Protein AF-A0A2T0B2E1-F1 (afdb_monomer)

Mean predicted aligned error: 15.68 Å

Secondary structure (DSSP, 8-state):
--HHHHHHHHHHHHHHHH-SEE-HHHHHHHHT--HHHHHHHHHHS--S-EEETTEEEEEHHHHHHHHHH--HHHHTTTT-TT---------HHHHHHHHHHHHHHHHHH-BGGGTSTT--S--BPPS--EEEEEEEEETTEEEEEEEEE-PPPGGGS---

Structure (mmCIF, N/CA/C/O backbone):
data_AF-A0A2T0B2E1-F1
#
_entry.id   AF-A0A2T0B2E1-F1
#
loop_
_atom_site.group_PDB
_atom_site.id
_atom_site.type_symbol
_atom_site.label_atom_id
_atom_site.label_alt_id
_atom_site.label_comp_id
_atom_site.label_asym_id
_atom_site.label_entity_id
_atom_site.label_seq_id
_atom_site.pdbx_PDB_ins_code
_atom_site.Cartn_x
_atom_site.Cartn_y
_atom_site.Cartn_z
_atom_site.occupancy
_atom_site.B_iso_or_equiv
_atom_site.auth_seq_id
_atom_site.auth_comp_id
_atom_site.auth_asym_id
_atom_site.auth_atom_id
_atom_site.pdbx_PDB_model_num
ATOM 1 N N . MET A 1 1 ? -3.147 -14.577 -54.159 1.00 57.78 1 MET A N 1
ATOM 2 C CA . MET A 1 1 ? -3.085 -13.340 -53.344 1.00 57.78 1 MET A CA 1
ATOM 3 C C . MET A 1 1 ? -3.391 -13.613 -51.856 1.00 57.78 1 MET A C 1
ATOM 5 O O . MET A 1 1 ? -4.124 -12.860 -51.242 1.00 57.78 1 MET A O 1
ATOM 9 N N . SER A 1 2 ? -2.855 -14.692 -51.257 1.00 68.00 2 SER A N 1
ATOM 10 C CA . SER A 1 2 ? -3.248 -15.125 -49.893 1.00 68.00 2 SER A CA 1
ATOM 11 C C . SER A 1 2 ? -2.071 -15.599 -49.020 1.00 68.00 2 SER A C 1
ATOM 13 O O . SER A 1 2 ? -2.085 -15.390 -47.814 1.00 68.00 2 SER A O 1
ATOM 15 N N . PHE A 1 3 ? -0.983 -16.106 -49.610 1.00 71.62 3 PHE A N 1
ATOM 16 C CA . PHE A 1 3 ? 0.171 -16.581 -48.835 1.00 71.62 3 PHE A CA 1
ATOM 17 C C . PHE A 1 3 ? 1.049 -15.449 -48.266 1.00 71.62 3 PHE A C 1
ATOM 19 O O . PHE A 1 3 ? 1.482 -15.526 -47.124 1.00 71.62 3 PHE A O 1
ATOM 26 N N . ILE A 1 4 ? 1.249 -14.354 -49.014 1.00 76.38 4 ILE A N 1
ATOM 27 C CA . ILE A 1 4 ? 2.098 -13.218 -48.589 1.00 76.38 4 ILE A CA 1
ATOM 28 C C . ILE A 1 4 ? 1.482 -12.454 -47.403 1.00 76.38 4 ILE A C 1
ATOM 30 O O . ILE A 1 4 ? 2.198 -12.072 -46.485 1.00 76.38 4 ILE A O 1
ATOM 34 N N . TYR A 1 5 ? 0.156 -12.272 -47.375 1.00 76.38 5 TYR A N 1
ATOM 35 C CA . TYR A 1 5 ? -0.530 -11.636 -46.241 1.00 76.38 5 TYR A CA 1
ATOM 36 C C . TYR A 1 5 ? -0.492 -12.504 -44.983 1.00 76.38 5 TYR A C 1
ATOM 38 O O . TYR A 1 5 ? -0.272 -11.984 -43.890 1.00 76.38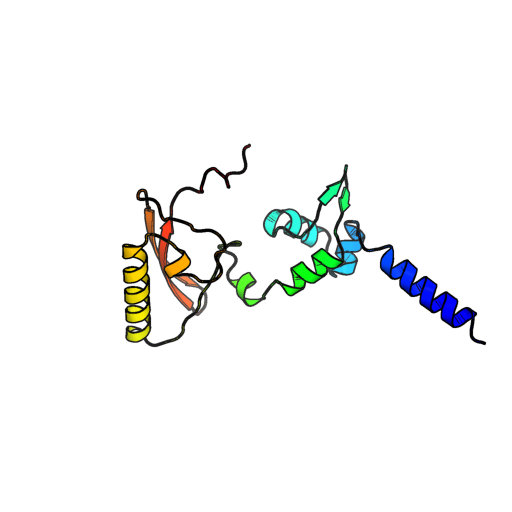 5 TYR A O 1
ATOM 46 N N . LEU A 1 6 ? -0.662 -13.821 -45.136 1.00 76.12 6 LEU A N 1
ATOM 47 C CA . LEU A 1 6 ? -0.570 -14.755 -44.020 1.00 76.12 6 LEU A CA 1
ATOM 48 C C . LEU A 1 6 ? 0.860 -14.803 -43.468 1.00 76.12 6 LEU A C 1
ATOM 50 O O . LEU A 1 6 ? 1.037 -14.745 -42.257 1.00 76.12 6 LEU A O 1
ATOM 54 N N . LEU A 1 7 ? 1.870 -14.815 -44.344 1.00 76.06 7 LEU A N 1
ATOM 55 C CA . LEU A 1 7 ? 3.280 -14.788 -43.961 1.00 76.06 7 LEU A CA 1
ATOM 56 C C . LEU A 1 7 ? 3.655 -13.469 -43.272 1.00 76.06 7 LEU A C 1
ATOM 58 O O . LEU A 1 7 ? 4.309 -13.505 -42.239 1.00 76.06 7 LEU A O 1
ATOM 62 N N . ASN A 1 8 ? 3.185 -12.320 -43.771 1.00 75.75 8 ASN A N 1
ATOM 63 C CA . ASN A 1 8 ? 3.397 -11.020 -43.124 1.00 75.75 8 ASN A CA 1
ATOM 64 C C . ASN A 1 8 ? 2.686 -10.923 -41.768 1.00 75.75 8 ASN A C 1
ATOM 66 O O . ASN A 1 8 ? 3.262 -10.406 -40.818 1.00 75.75 8 ASN A O 1
ATOM 70 N N . SER A 1 9 ? 1.464 -11.449 -41.645 1.00 73.56 9 SER A N 1
ATOM 71 C CA . SER A 1 9 ? 0.734 -11.503 -40.371 1.00 73.56 9 SER A CA 1
ATOM 72 C C . SER A 1 9 ? 1.408 -12.437 -39.361 1.00 73.56 9 SER A C 1
ATOM 74 O O . SER A 1 9 ? 1.497 -12.105 -38.178 1.00 73.56 9 SER A O 1
ATOM 76 N N . LEU A 1 10 ? 1.931 -13.578 -39.823 1.00 72.81 10 LEU A N 1
ATOM 77 C CA . LEU A 1 10 ? 2.676 -14.524 -38.997 1.00 72.81 10 LEU A CA 1
ATOM 78 C C . LEU A 1 10 ? 4.035 -13.946 -38.581 1.00 72.81 10 LEU A C 1
ATOM 80 O O . LEU A 1 10 ? 4.387 -14.045 -37.416 1.00 72.81 10 LEU A O 1
ATOM 84 N N . LEU A 1 11 ? 4.760 -13.280 -39.486 1.00 64.38 11 LEU A N 1
ATOM 85 C CA . LEU A 1 11 ? 6.018 -12.580 -39.196 1.00 64.38 11 LEU A CA 1
ATOM 86 C C . LEU A 1 11 ? 5.813 -11.415 -38.220 1.00 64.38 11 LEU A C 1
ATOM 88 O O . LEU A 1 11 ? 6.612 -11.253 -37.306 1.00 64.38 11 LEU A O 1
ATOM 92 N N . LEU A 1 12 ? 4.723 -10.649 -38.348 1.00 62.84 12 LEU A N 1
ATOM 93 C CA . LEU A 1 12 ? 4.332 -9.625 -37.371 1.00 62.84 12 LEU A CA 1
ATOM 94 C C . LEU A 1 12 ? 4.035 -10.236 -35.998 1.00 62.84 12 LEU A C 1
ATOM 96 O O . LEU A 1 12 ? 4.517 -9.719 -34.996 1.00 62.84 12 LEU A O 1
ATOM 100 N N . LYS A 1 13 ? 3.295 -11.352 -35.939 1.00 59.91 13 LYS A N 1
ATOM 101 C CA . LYS A 1 13 ? 3.032 -12.074 -34.682 1.00 59.91 13 LYS A CA 1
ATOM 102 C C . LYS A 1 13 ? 4.303 -12.662 -34.067 1.00 59.91 13 LYS A C 1
ATOM 104 O O . LYS A 1 13 ? 4.481 -12.548 -32.863 1.00 59.91 13 LYS A O 1
ATOM 109 N N . ILE A 1 14 ? 5.191 -13.243 -34.871 1.00 57.34 14 ILE A N 1
ATOM 110 C CA . ILE A 1 14 ? 6.470 -13.811 -34.419 1.00 57.34 14 ILE A CA 1
ATOM 111 C C . ILE A 1 14 ? 7.402 -12.703 -33.912 1.00 57.34 14 ILE A C 1
ATOM 113 O O . ILE A 1 14 ? 7.979 -12.846 -32.841 1.00 57.34 14 ILE A O 1
ATOM 117 N N . ASN A 1 15 ? 7.479 -11.562 -34.603 1.00 55.91 15 ASN A N 1
ATOM 118 C CA . ASN A 1 15 ? 8.236 -10.401 -34.125 1.00 55.91 15 ASN A CA 1
ATOM 119 C C . ASN A 1 15 ? 7.650 -9.825 -32.827 1.00 55.91 15 ASN A C 1
ATOM 121 O O . ASN A 1 15 ? 8.399 -9.380 -31.965 1.00 55.91 15 ASN A O 1
ATOM 125 N N . HIS A 1 16 ? 6.329 -9.886 -32.642 1.00 55.06 16 HIS A N 1
ATOM 126 C CA . HIS A 1 16 ? 5.677 -9.442 -31.408 1.00 55.06 16 HIS A CA 1
ATOM 127 C C . HIS A 1 16 ? 5.925 -10.378 -30.208 1.00 55.06 16 HIS A C 1
ATOM 129 O O . HIS A 1 16 ? 5.778 -9.938 -29.073 1.00 55.06 16 HIS A O 1
ATOM 135 N N . ILE A 1 17 ? 6.303 -11.639 -30.451 1.00 52.06 17 ILE A N 1
ATOM 136 C CA . ILE A 1 17 ? 6.673 -12.633 -29.424 1.00 52.06 17 ILE A CA 1
ATOM 137 C C . ILE A 1 17 ? 8.157 -12.498 -29.021 1.00 52.06 17 ILE A C 1
ATOM 139 O O . ILE A 1 17 ? 8.568 -12.987 -27.975 1.00 52.06 17 ILE A O 1
ATOM 143 N N . MET A 1 18 ? 8.986 -11.827 -29.829 1.00 52.28 18 MET A N 1
ATOM 144 C CA . MET A 1 18 ? 10.446 -11.831 -29.656 1.00 52.28 18 MET A CA 1
ATOM 145 C C . MET A 1 18 ? 11.004 -10.634 -28.859 1.00 52.28 18 MET A C 1
ATOM 147 O O . MET A 1 18 ? 12.169 -10.666 -28.476 1.00 52.28 18 MET A O 1
ATOM 151 N N . ASP A 1 19 ? 10.170 -9.638 -28.528 1.00 60.94 19 ASP A N 1
ATOM 152 C CA . ASP A 1 19 ? 10.525 -8.448 -27.725 1.00 60.94 19 ASP A CA 1
ATOM 153 C C . ASP A 1 19 ? 9.848 -8.441 -26.335 1.00 60.94 19 ASP A C 1
ATOM 155 O O . ASP A 1 19 ? 9.465 -7.399 -25.794 1.00 60.94 19 ASP A O 1
ATOM 159 N N . ASP A 1 20 ? 9.690 -9.616 -25.722 1.00 81.75 20 ASP A N 1
ATOM 160 C CA . A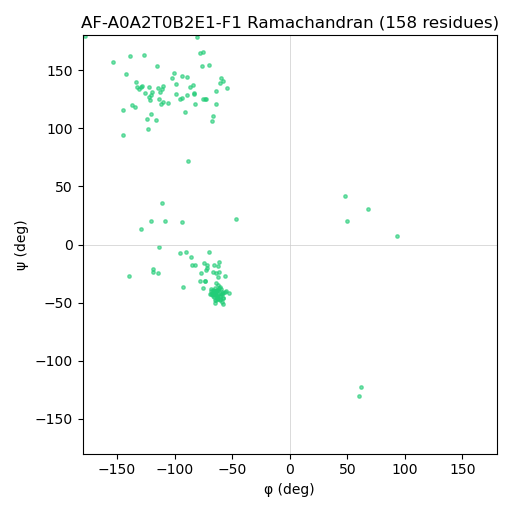SP A 1 20 ? 9.140 -9.730 -24.363 1.00 81.75 20 ASP A CA 1
ATOM 161 C C . ASP A 1 20 ? 10.111 -9.234 -23.285 1.00 81.75 20 ASP A C 1
ATOM 163 O O . ASP A 1 20 ? 9.692 -8.944 -22.162 1.00 81.75 20 ASP A O 1
ATOM 167 N N . ILE A 1 21 ? 11.399 -9.109 -23.621 1.00 92.94 21 ILE A N 1
ATOM 168 C CA . ILE A 1 21 ? 12.443 -8.616 -22.728 1.00 92.94 21 ILE A CA 1
ATOM 169 C C . ILE A 1 21 ? 13.094 -7.364 -23.326 1.00 92.94 21 ILE A C 1
ATOM 171 O O . ILE A 1 21 ? 13.828 -7.432 -24.306 1.00 92.94 21 ILE A O 1
ATOM 175 N N . LEU A 1 22 ? 12.879 -6.224 -22.678 1.00 95.00 22 LEU A N 1
ATOM 176 C CA . LEU A 1 22 ? 13.391 -4.919 -23.079 1.00 95.00 22 LEU A CA 1
ATOM 177 C C . LEU A 1 22 ? 14.722 -4.616 -22.383 1.00 95.00 22 LEU A C 1
ATOM 179 O O . LEU A 1 22 ? 14.915 -4.948 -21.211 1.00 95.00 22 LEU A O 1
ATOM 183 N N . ASN A 1 23 ? 15.631 -3.934 -23.072 1.00 95.31 23 ASN A N 1
ATOM 184 C CA . ASN A 1 23 ? 16.743 -3.221 -22.442 1.00 95.31 23 ASN A CA 1
ATOM 185 C C . ASN A 1 23 ? 16.285 -1.852 -21.889 1.00 95.31 23 ASN A C 1
ATOM 187 O O . ASN A 1 23 ? 15.126 -1.469 -22.029 1.00 95.31 23 ASN A O 1
ATOM 191 N N . LEU A 1 24 ? 17.190 -1.098 -21.254 1.00 95.75 24 LEU A N 1
ATOM 192 C CA . LEU A 1 24 ? 16.857 0.195 -20.638 1.00 95.75 24 LEU A CA 1
ATOM 193 C C . LEU A 1 24 ? 16.268 1.208 -21.630 1.00 95.75 24 LEU A C 1
ATOM 195 O O . LEU A 1 24 ? 15.249 1.822 -21.329 1.00 95.75 24 LEU A O 1
ATOM 199 N N . GLN A 1 25 ? 16.868 1.362 -22.811 1.00 95.94 25 GLN A N 1
ATOM 200 C CA . GLN A 1 25 ? 16.386 2.301 -23.828 1.00 95.94 25 GLN A CA 1
ATOM 201 C C . GLN A 1 25 ? 15.034 1.869 -24.393 1.00 95.94 25 GLN A C 1
ATOM 203 O O . GLN A 1 25 ? 14.131 2.692 -24.508 1.00 95.94 25 GLN A O 1
ATOM 208 N N . GLN A 1 26 ? 14.857 0.576 -24.661 1.00 95.94 26 GLN A N 1
ATOM 209 C CA . GLN A 1 26 ? 13.577 0.026 -25.101 1.00 95.94 26 GLN A CA 1
ATOM 210 C C . GLN A 1 26 ? 12.486 0.209 -24.039 1.00 95.94 26 GLN A C 1
ATOM 212 O O . GLN A 1 26 ? 11.371 0.573 -24.391 1.00 95.94 26 GLN A O 1
ATOM 217 N N . ALA A 1 27 ? 12.794 0.032 -22.751 1.00 96.12 27 ALA A N 1
ATOM 218 C CA . ALA A 1 27 ? 11.853 0.296 -21.663 1.00 96.12 27 ALA A CA 1
ATOM 219 C C . ALA A 1 27 ? 11.496 1.789 -21.561 1.00 96.12 27 ALA A C 1
ATOM 221 O O . ALA A 1 27 ? 10.327 2.121 -21.383 1.00 96.12 27 ALA A O 1
ATOM 222 N N . CYS A 1 28 ? 12.469 2.693 -21.741 1.00 97.00 28 CYS A N 1
ATOM 223 C CA . CYS A 1 28 ? 12.213 4.137 -21.812 1.00 97.00 28 CYS A CA 1
ATOM 224 C C . CYS A 1 28 ? 11.247 4.474 -22.952 1.00 97.00 28 CYS A C 1
ATOM 226 O O . CYS A 1 28 ? 10.250 5.159 -22.734 1.00 97.00 28 CYS A O 1
ATOM 228 N N . SER A 1 29 ? 11.518 3.961 -24.156 1.00 96.06 29 SER A N 1
ATOM 229 C CA . SER A 1 29 ? 10.656 4.160 -25.324 1.00 96.06 29 SER A CA 1
ATOM 230 C C . SER A 1 29 ? 9.278 3.533 -25.140 1.00 96.06 29 SER A C 1
ATOM 232 O O . SER A 1 29 ? 8.284 4.144 -25.513 1.00 96.06 29 SER A O 1
ATOM 234 N N . PHE A 1 30 ? 9.207 2.342 -24.543 1.00 95.00 30 PHE A N 1
ATOM 235 C CA . PHE A 1 30 ? 7.956 1.629 -24.307 1.00 95.00 30 PHE A CA 1
ATOM 236 C C . PHE A 1 30 ? 7.050 2.363 -23.313 1.00 95.00 30 PHE A C 1
ATOM 238 O O . PHE A 1 30 ? 5.853 2.480 -23.546 1.00 95.00 30 PHE A O 1
ATOM 245 N N . LEU A 1 31 ? 7.627 2.890 -22.232 1.00 94.00 31 LEU A N 1
ATOM 246 C CA . LEU A 1 31 ? 6.899 3.615 -21.188 1.00 94.00 31 LEU A CA 1
ATOM 247 C C . LEU A 1 31 ? 6.720 5.109 -21.507 1.00 94.00 31 LEU A C 1
ATOM 249 O O . LEU A 1 31 ? 5.985 5.798 -20.806 1.00 94.00 31 LEU A O 1
ATOM 253 N N . GLY A 1 32 ? 7.400 5.626 -22.534 1.00 95.88 32 GLY A N 1
ATOM 254 C CA . GLY A 1 32 ? 7.345 7.037 -22.916 1.00 95.88 32 GLY A CA 1
ATOM 255 C C . GLY A 1 32 ? 7.990 7.986 -21.898 1.00 95.88 32 GLY A C 1
ATOM 256 O O . GLY A 1 32 ? 7.558 9.129 -21.768 1.00 95.88 32 GLY A O 1
ATOM 257 N N . VAL A 1 33 ? 9.011 7.536 -21.158 1.00 96.12 33 VAL A N 1
ATOM 258 C CA . VAL A 1 33 ? 9.676 8.326 -20.103 1.00 96.12 33 VAL A CA 1
ATOM 259 C C . VAL A 1 33 ? 11.190 8.406 -20.299 1.00 96.12 33 VAL A C 1
ATOM 261 O O . VAL A 1 33 ? 11.791 7.619 -21.027 1.00 96.12 33 VAL A O 1
ATOM 264 N N . SER A 1 34 ? 11.830 9.368 -19.628 1.00 97.12 34 SER A N 1
ATOM 265 C CA . SER A 1 34 ? 13.286 9.539 -19.697 1.00 97.12 34 SER A CA 1
ATOM 266 C C . SER A 1 34 ? 14.047 8.415 -18.983 1.00 97.12 34 SER A C 1
ATOM 268 O O . SER A 1 34 ? 13.569 7.857 -17.993 1.00 97.12 34 SER A O 1
ATOM 270 N N . GLU A 1 35 ? 15.291 8.169 -19.400 1.00 95.25 35 GLU A N 1
ATOM 271 C CA . GLU A 1 35 ? 16.193 7.239 -18.707 1.00 95.25 35 GLU A CA 1
ATOM 272 C C . GLU A 1 35 ? 16.383 7.616 -17.234 1.00 95.25 35 GLU A C 1
ATOM 274 O O . GLU A 1 35 ? 16.314 6.758 -16.358 1.00 95.25 35 GLU A O 1
ATOM 279 N N . ARG A 1 36 ? 16.511 8.917 -16.932 1.00 94.94 36 ARG A N 1
ATOM 280 C CA . ARG A 1 36 ? 16.574 9.419 -15.551 1.00 94.94 36 ARG A CA 1
ATOM 281 C C . ARG A 1 36 ? 15.360 8.975 -14.732 1.00 94.94 36 ARG A C 1
ATOM 283 O O . ARG A 1 36 ? 15.519 8.619 -13.566 1.00 94.94 36 ARG A O 1
ATOM 290 N N . THR A 1 37 ? 14.171 8.994 -15.331 1.00 92.81 37 THR A N 1
ATOM 291 C CA . THR A 1 37 ? 12.936 8.536 -14.689 1.00 92.81 37 THR A CA 1
ATOM 292 C C . THR A 1 37 ? 13.004 7.040 -14.406 1.00 92.81 37 THR A C 1
ATOM 294 O O . THR A 1 37 ? 12.809 6.654 -13.260 1.00 92.81 37 THR A O 1
ATOM 297 N N . ILE A 1 38 ? 13.365 6.204 -15.385 1.00 94.12 38 ILE A N 1
ATOM 298 C CA . ILE A 1 38 ? 13.497 4.752 -15.167 1.00 94.12 38 ILE A CA 1
ATOM 299 C C . ILE A 1 38 ? 14.538 4.436 -14.087 1.00 94.12 38 ILE A C 1
ATOM 301 O O . ILE A 1 38 ? 14.284 3.616 -13.211 1.00 94.12 38 ILE A O 1
ATOM 305 N N . ILE A 1 39 ? 15.689 5.116 -14.088 1.00 91.81 39 ILE A N 1
ATOM 306 C CA . ILE A 1 39 ? 16.715 4.944 -13.050 1.00 91.81 39 ILE A CA 1
ATOM 307 C C . ILE A 1 39 ? 16.183 5.321 -11.663 1.00 91.81 39 ILE A C 1
ATOM 309 O O . ILE A 1 39 ? 16.528 4.662 -10.683 1.00 91.81 39 ILE A O 1
ATOM 313 N N . LYS A 1 40 ? 15.343 6.357 -11.564 1.00 85.19 40 LYS A N 1
ATOM 314 C CA . LYS A 1 40 ? 14.665 6.714 -10.314 1.00 85.19 40 LYS A CA 1
ATOM 315 C C . LYS A 1 40 ? 13.691 5.612 -9.883 1.00 85.19 40 LYS A C 1
ATOM 317 O O . LYS A 1 40 ? 13.766 5.168 -8.744 1.00 85.19 40 LYS A O 1
ATOM 322 N N . LEU A 1 41 ? 12.855 5.116 -10.796 1.00 86.50 41 LEU A N 1
ATOM 323 C CA . LEU A 1 41 ? 11.896 4.035 -10.529 1.00 86.50 41 LEU A CA 1
ATOM 324 C C . LEU A 1 41 ? 12.583 2.738 -10.074 1.00 86.50 41 LEU A C 1
ATOM 326 O O . LEU A 1 41 ? 12.111 2.081 -9.152 1.00 86.50 41 LEU A O 1
ATOM 330 N N . LEU A 1 42 ? 13.739 2.405 -10.656 1.00 86.44 42 LEU A N 1
ATOM 331 C CA . LEU A 1 42 ? 14.571 1.269 -10.240 1.00 86.44 42 LEU A CA 1
ATOM 332 C C . LEU A 1 42 ? 15.104 1.396 -8.807 1.00 86.44 42 LEU A C 1
ATOM 334 O O . LEU A 1 42 ? 15.381 0.380 -8.176 1.00 86.44 42 LEU A O 1
ATOM 338 N N . LYS A 1 43 ? 15.291 2.623 -8.309 1.00 79.81 43 LYS A N 1
ATOM 339 C CA . LYS A 1 43 ? 15.807 2.887 -6.958 1.00 79.81 43 LYS A CA 1
ATOM 340 C C . LYS A 1 43 ? 14.704 3.056 -5.920 1.00 79.81 43 LYS A C 1
ATOM 342 O O . LYS A 1 43 ? 14.910 2.680 -4.775 1.00 79.81 43 LYS A O 1
ATOM 347 N N . GLU A 1 44 ? 13.591 3.672 -6.308 1.00 76.44 44 GLU A N 1
ATOM 348 C CA . GLU A 1 44 ? 12.595 4.198 -5.370 1.00 76.44 44 GLU A CA 1
ATOM 349 C C . GLU A 1 44 ? 11.237 3.490 -5.450 1.00 76.44 44 GLU A C 1
ATOM 351 O O . GLU A 1 44 ? 10.504 3.504 -4.469 1.00 76.44 44 GLU A O 1
ATOM 356 N N . GLU A 1 45 ? 10.882 2.878 -6.585 1.00 66.62 45 GLU A N 1
ATOM 357 C CA . GLU A 1 45 ? 9.506 2.414 -6.849 1.00 66.62 45 GLU A CA 1
ATOM 358 C C . GLU A 1 45 ? 9.407 0.956 -7.310 1.00 66.62 45 GLU A C 1
ATOM 360 O O . GLU A 1 45 ? 8.365 0.531 -7.801 1.00 66.62 45 GLU A O 1
ATOM 365 N N . HIS A 1 46 ? 10.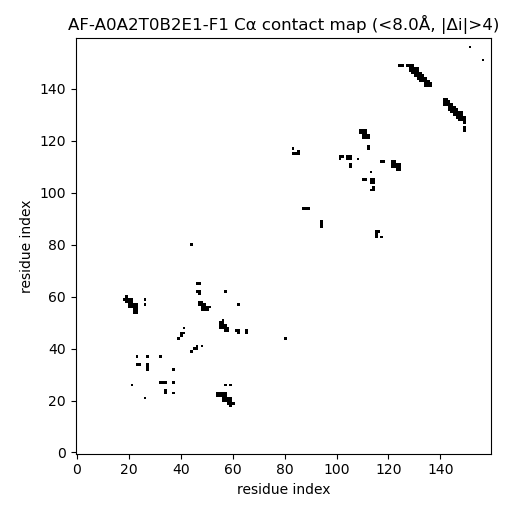489 0.186 -7.167 1.00 76.06 46 HIS A N 1
ATOM 366 C CA . HIS A 1 46 ? 10.523 -1.253 -7.453 1.00 76.06 46 HIS A CA 1
ATOM 367 C C . HIS A 1 46 ? 9.911 -1.653 -8.811 1.00 76.06 46 HIS A C 1
ATOM 369 O O . HIS A 1 46 ? 9.222 -2.666 -8.921 1.00 76.06 46 HIS A O 1
ATOM 375 N N . ILE A 1 47 ? 10.188 -0.883 -9.868 1.00 91.00 47 ILE A N 1
ATOM 376 C CA . ILE A 1 47 ? 9.780 -1.251 -11.234 1.00 91.00 47 ILE A CA 1
ATOM 377 C C . ILE A 1 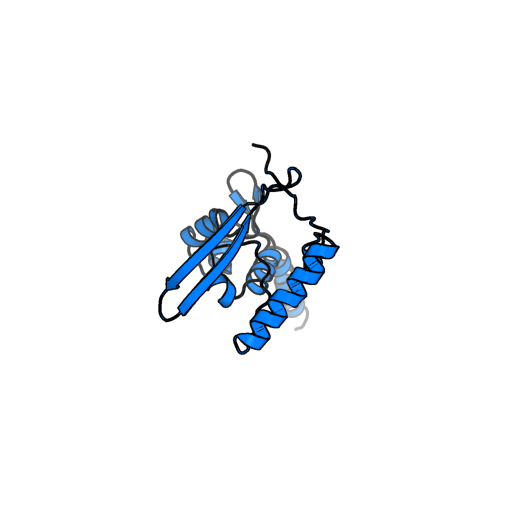47 ? 10.295 -2.666 -11.587 1.00 91.00 47 ILE A C 1
ATOM 379 O O . ILE A 1 47 ? 11.467 -2.965 -11.319 1.00 91.00 47 ILE A O 1
ATOM 383 N N . PRO A 1 48 ? 9.469 -3.550 -12.186 1.00 90.81 48 PRO A N 1
ATOM 384 C CA . PRO A 1 48 ? 9.855 -4.935 -12.434 1.00 90.81 48 PRO A CA 1
ATOM 385 C C . PRO A 1 48 ? 10.975 -5.013 -13.471 1.00 90.81 48 PRO A C 1
ATOM 387 O O . PRO A 1 48 ? 10.786 -4.823 -14.675 1.00 90.81 48 PRO A O 1
ATOM 390 N N . ALA A 1 49 ? 12.173 -5.308 -12.980 1.00 95.06 49 ALA A N 1
ATOM 391 C CA . ALA A 1 49 ? 13.386 -5.384 -13.771 1.00 95.06 49 ALA A CA 1
ATOM 392 C C . ALA A 1 49 ? 14.394 -6.330 -13.121 1.00 95.06 49 ALA A C 1
ATOM 394 O O . ALA A 1 49 ? 14.401 -6.534 -11.906 1.00 95.06 49 ALA A O 1
ATOM 395 N N . ARG A 1 50 ? 15.312 -6.863 -13.925 1.00 94.38 50 ARG A N 1
ATOM 396 C CA . ARG A 1 50 ? 16.447 -7.650 -13.443 1.00 94.38 50 ARG A CA 1
ATOM 397 C C . ARG A 1 50 ? 17.746 -7.114 -14.017 1.00 94.38 50 ARG A C 1
ATOM 399 O O . ARG A 1 50 ? 17.836 -6.830 -15.211 1.00 94.38 50 ARG A O 1
ATOM 406 N N . LYS A 1 51 ? 18.771 -7.001 -13.174 1.00 93.44 51 LYS A N 1
ATOM 407 C CA . LYS A 1 51 ? 20.129 -6.699 -13.628 1.00 93.44 51 LYS A CA 1
ATOM 408 C C . LYS A 1 51 ? 20.789 -7.994 -14.093 1.00 93.44 51 LYS A C 1
ATOM 410 O O . LYS A 1 51 ? 20.897 -8.940 -13.317 1.00 93.44 51 LYS A O 1
ATOM 415 N N . ILE A 1 52 ? 21.214 -8.039 -15.351 1.00 91.38 52 ILE A N 1
ATOM 416 C CA . ILE A 1 52 ? 21.910 -9.181 -15.948 1.00 91.38 52 ILE 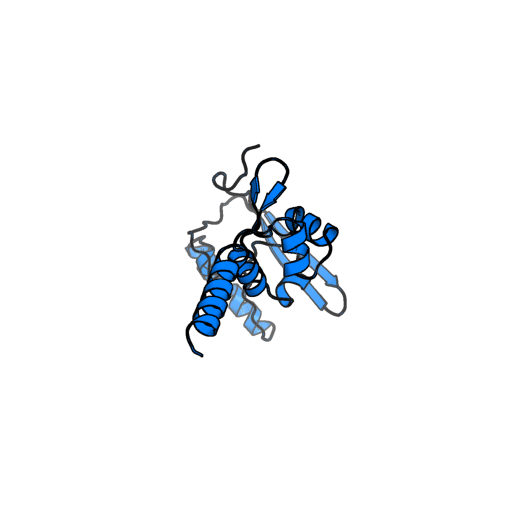A CA 1
ATOM 417 C C . ILE A 1 52 ? 23.239 -8.661 -16.496 1.00 91.38 52 ILE A C 1
ATOM 419 O O . ILE A 1 52 ? 23.287 -7.895 -17.460 1.00 91.38 52 ILE A O 1
ATOM 423 N N . GLY A 1 53 ? 24.332 -9.018 -15.820 1.00 95.00 53 GLY A N 1
ATOM 424 C CA . GLY A 1 53 ? 25.643 -8.427 -16.075 1.00 95.00 53 GLY A CA 1
ATOM 425 C C . GLY A 1 53 ? 25.645 -6.919 -15.804 1.00 95.00 53 GLY A C 1
ATOM 426 O O . GLY A 1 53 ? 25.339 -6.466 -14.699 1.00 95.00 53 GLY A O 1
ATOM 427 N N . ARG A 1 54 ? 26.004 -6.125 -16.818 1.00 93.38 54 ARG A N 1
ATOM 428 C CA . ARG A 1 54 ? 26.053 -4.655 -16.716 1.00 93.38 54 ARG A CA 1
ATOM 429 C C . ARG A 1 54 ? 24.744 -3.974 -17.101 1.00 93.38 54 ARG A C 1
ATOM 431 O O . ARG A 1 54 ? 24.616 -2.770 -16.895 1.00 93.38 54 ARG A O 1
ATOM 438 N N . GLU A 1 55 ? 23.769 -4.726 -17.595 1.00 94.12 55 GLU A N 1
ATOM 439 C CA . GLU A 1 55 ? 22.571 -4.166 -18.208 1.00 94.12 55 GLU A CA 1
ATOM 440 C C . GLU A 1 55 ? 21.309 -4.503 -17.416 1.00 94.12 55 GLU A C 1
ATOM 442 O O . GLU A 1 55 ? 21.234 -5.509 -16.707 1.00 94.12 55 GLU A O 1
ATOM 447 N N . TRP A 1 56 ? 20.304 -3.640 -17.540 1.00 96.94 56 TRP A N 1
ATOM 448 C CA . TRP A 1 56 ? 18.959 -3.910 -17.048 1.00 96.94 56 TRP A CA 1
ATOM 449 C C . TRP A 1 56 ? 18.128 -4.603 -18.126 1.00 96.94 56 TRP A C 1
ATOM 451 O O . TRP A 1 56 ? 18.276 -4.324 -19.323 1.00 96.94 56 TRP A O 1
ATOM 461 N N . ARG A 1 57 ? 17.266 -5.517 -17.684 1.00 96.69 57 ARG A N 1
ATOM 462 C CA . ARG A 1 57 ? 16.295 -6.235 -18.503 1.00 96.69 57 ARG A CA 1
ATOM 463 C C . ARG A 1 57 ? 14.917 -6.141 -17.869 1.00 96.69 57 ARG A C 1
ATOM 465 O O . ARG A 1 57 ? 14.789 -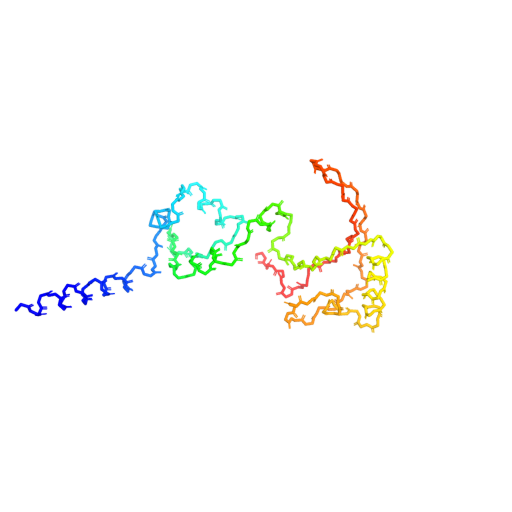6.330 -16.661 1.00 96.69 57 ARG A O 1
ATOM 472 N N . PHE A 1 58 ? 13.909 -5.863 -18.683 1.00 96.19 58 PHE A N 1
ATOM 473 C CA . PHE A 1 58 ? 12.537 -5.629 -18.243 1.00 96.19 58 PHE A CA 1
ATOM 474 C C . PHE A 1 58 ? 11.606 -6.561 -19.000 1.00 96.19 58 PHE A C 1
ATOM 476 O O . PHE A 1 58 ? 11.675 -6.612 -20.223 1.00 96.19 58 PHE A O 1
ATOM 483 N N . SER A 1 59 ? 10.727 -7.276 -18.303 1.00 94.06 59 SER A N 1
ATOM 484 C CA . SER A 1 59 ? 9.655 -7.986 -18.996 1.00 94.06 59 SER A CA 1
ATOM 485 C C . SER A 1 59 ? 8.595 -6.980 -19.424 1.00 94.06 59 SER A C 1
ATOM 487 O O . SER A 1 59 ? 8.065 -6.245 -18.593 1.00 94.06 59 SER A O 1
ATOM 489 N N . LYS A 1 60 ? 8.273 -6.954 -20.715 1.00 92.88 60 LYS A N 1
ATOM 490 C CA . LYS A 1 60 ? 7.242 -6.073 -21.267 1.00 92.88 60 LYS A CA 1
ATOM 491 C C . LYS A 1 60 ? 5.877 -6.333 -20.620 1.00 92.88 60 LYS A C 1
ATOM 493 O O . LYS A 1 60 ? 5.204 -5.382 -20.237 1.00 92.88 60 LYS A O 1
ATOM 498 N N . ASN A 1 61 ? 5.511 -7.601 -20.426 1.00 90.44 61 ASN A N 1
ATOM 499 C CA . ASN A 1 61 ? 4.257 -7.980 -19.765 1.00 90.44 61 ASN A CA 1
ATOM 500 C C . ASN A 1 61 ? 4.242 -7.559 -18.293 1.00 90.44 61 ASN A C 1
ATOM 502 O O . ASN A 1 61 ? 3.284 -6.928 -17.860 1.00 90.44 61 ASN A O 1
ATOM 506 N N . ALA A 1 62 ? 5.334 -7.791 -17.557 1.00 90.38 62 ALA A N 1
ATOM 507 C CA . ALA A 1 62 ? 5.423 -7.348 -16.165 1.00 90.38 62 ALA A CA 1
ATOM 508 C C . ALA A 1 62 ? 5.337 -5.817 -16.036 1.00 90.38 62 ALA A C 1
ATOM 510 O O . ALA A 1 62 ? 4.751 -5.315 -15.085 1.00 90.38 62 ALA A O 1
ATOM 511 N N . LEU A 1 63 ? 5.885 -5.059 -16.996 1.00 93.56 63 LEU A N 1
ATOM 512 C CA . LEU A 1 63 ? 5.734 -3.601 -17.032 1.00 93.56 63 LEU A CA 1
ATOM 513 C C . LEU A 1 63 ? 4.279 -3.165 -17.269 1.00 93.56 63 LEU A C 1
ATOM 515 O O . LEU A 1 63 ? 3.836 -2.200 -16.649 1.00 93.56 63 LEU A O 1
ATOM 519 N N . ILE A 1 64 ? 3.541 -3.860 -18.142 1.00 91.81 64 ILE A N 1
ATOM 520 C CA . ILE A 1 64 ? 2.112 -3.593 -18.381 1.00 91.81 64 ILE A CA 1
ATOM 521 C C . ILE A 1 64 ? 1.300 -3.881 -17.117 1.00 91.81 64 ILE A C 1
ATOM 523 O O . ILE A 1 64 ? 0.491 -3.049 -16.707 1.00 91.81 64 ILE A O 1
ATOM 527 N N . GLU A 1 65 ? 1.526 -5.033 -16.487 1.00 85.88 65 GLU A N 1
ATOM 528 C CA . GLU A 1 65 ? 0.869 -5.411 -15.233 1.00 85.88 65 GLU A CA 1
ATOM 529 C C . GLU A 1 65 ? 1.185 -4.410 -14.119 1.00 85.88 65 GLU A C 1
ATOM 531 O O . GLU A 1 65 ? 0.278 -3.940 -13.437 1.00 85.88 65 GLU A O 1
ATOM 536 N N . TRP A 1 66 ? 2.451 -4.006 -13.993 1.00 89.25 66 TRP A N 1
ATOM 537 C CA . TRP A 1 66 ? 2.887 -3.020 -13.008 1.00 89.25 66 TRP A CA 1
ATOM 538 C C . TRP A 1 66 ? 2.199 -1.667 -13.199 1.00 89.25 66 TRP A C 1
ATOM 540 O O . TRP A 1 66 ? 1.640 -1.143 -12.238 1.00 89.25 66 TRP A O 1
ATOM 550 N N . ILE A 1 67 ? 2.141 -1.139 -14.430 1.00 88.50 67 ILE A N 1
ATOM 551 C CA . ILE A 1 67 ? 1.369 0.084 -14.714 1.00 88.50 67 ILE A CA 1
ATOM 552 C C . ILE A 1 67 ? -0.100 -0.105 -14.335 1.00 88.50 67 ILE A C 1
ATOM 554 O O . ILE A 1 67 ? -0.682 0.768 -13.700 1.00 88.50 67 ILE A O 1
ATOM 558 N N . SER A 1 68 ? -0.692 -1.235 -14.720 1.00 82.88 68 SER A N 1
ATOM 559 C CA . SER A 1 68 ? -2.119 -1.504 -14.507 1.00 82.88 68 SER A CA 1
ATOM 560 C C . SER A 1 68 ? -2.478 -1.650 -13.025 1.00 82.88 68 SER A C 1
ATOM 562 O O . SER A 1 68 ? -3.626 -1.437 -12.652 1.00 82.88 68 SER A O 1
ATOM 564 N N . SER A 1 69 ? -1.502 -2.009 -12.186 1.00 77.62 69 SER A N 1
ATOM 565 C CA . SER A 1 69 ? -1.658 -2.123 -10.733 1.00 77.62 69 SER A CA 1
ATOM 566 C C . SER A 1 69 ? -1.530 -0.793 -9.979 1.00 77.62 69 SER A C 1
ATOM 568 O O . SER A 1 69 ? -1.933 -0.708 -8.821 1.00 77.62 69 SER A O 1
ATOM 570 N N . GLY A 1 70 ? -0.958 0.242 -10.604 1.00 67.50 70 GLY A N 1
ATOM 571 C CA . GLY A 1 70 ? -0.754 1.545 -9.977 1.00 67.50 70 GLY A CA 1
ATOM 572 C C . GLY A 1 70 ? -1.990 2.441 -10.067 1.00 67.50 70 GLY A C 1
ATOM 573 O O . GLY A 1 70 ? -2.596 2.562 -11.128 1.00 67.50 70 GLY A O 1
ATOM 574 N N . ASP A 1 71 ? -2.318 3.136 -8.974 1.00 69.62 71 ASP A N 1
ATOM 575 C CA . ASP A 1 71 ? -3.362 4.166 -8.947 1.00 69.62 71 ASP A CA 1
ATOM 576 C C . ASP A 1 71 ? -2.742 5.549 -8.676 1.00 69.62 71 ASP A C 1
ATOM 578 O O . ASP A 1 71 ? -1.921 5.745 -7.779 1.00 69.62 71 ASP A O 1
ATOM 582 N N . SER A 1 72 ? -3.158 6.551 -9.446 1.00 66.44 72 SER A N 1
ATOM 583 C CA . SER A 1 72 ? -2.786 7.952 -9.225 1.00 66.44 72 SER A CA 1
ATOM 584 C C . SER A 1 72 ? -3.130 8.477 -7.817 1.00 66.44 72 SER A C 1
ATOM 586 O O . SER A 1 72 ? -2.442 9.365 -7.307 1.00 66.44 72 SER A O 1
ATOM 588 N N . TYR A 1 73 ? -4.148 7.913 -7.162 1.00 53.84 73 TYR A N 1
ATOM 589 C CA . TYR A 1 73 ? -4.541 8.231 -5.792 1.00 53.84 73 TYR A CA 1
ATOM 590 C C . TYR A 1 73 ? -3.475 7.795 -4.776 1.00 53.84 73 TYR A C 1
ATOM 592 O O . TYR A 1 73 ? -3.139 8.558 -3.867 1.00 53.84 73 TYR A O 1
ATOM 600 N N . THR A 1 74 ? -2.869 6.616 -4.962 1.00 56.78 74 THR A N 1
ATOM 601 C CA . THR A 1 74 ? -1.823 6.101 -4.063 1.00 56.78 74 THR A CA 1
ATOM 602 C C . THR A 1 74 ? -0.497 6.842 -4.254 1.00 56.78 74 THR A C 1
ATOM 604 O O . THR A 1 74 ? 0.204 7.097 -3.273 1.00 56.78 74 THR A O 1
ATOM 607 N N . TYR A 1 75 ? -0.193 7.312 -5.473 1.00 57.41 75 TYR A N 1
ATOM 608 C CA . TYR A 1 75 ? 0.991 8.138 -5.749 1.00 57.41 75 TYR A CA 1
ATOM 609 C C . TYR A 1 75 ? 1.018 9.435 -4.917 1.00 57.41 75 TYR A C 1
ATOM 611 O O . TYR A 1 75 ? 2.052 9.802 -4.347 1.00 57.41 75 TYR A O 1
ATOM 619 N N . ASN A 1 76 ? -0.125 10.108 -4.767 1.00 55.47 76 ASN A N 1
ATOM 620 C CA . ASN A 1 76 ? -0.222 11.323 -3.951 1.00 55.47 76 ASN A CA 1
ATOM 621 C C . ASN A 1 76 ? 0.012 11.068 -2.445 1.00 55.47 76 ASN A C 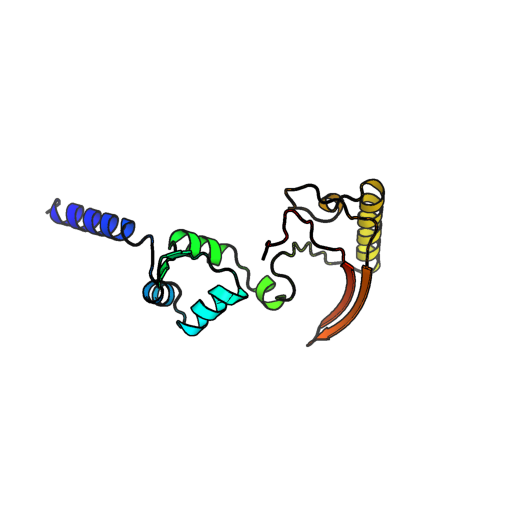1
ATOM 623 O O . ASN A 1 76 ? 0.328 12.005 -1.706 1.00 55.47 76 ASN A O 1
ATOM 627 N N . ASN A 1 77 ? -0.084 9.810 -2.001 1.00 52.69 77 ASN A N 1
ATOM 628 C CA . ASN A 1 77 ? 0.047 9.368 -0.612 1.00 52.69 77 ASN A CA 1
ATOM 629 C C . ASN A 1 77 ? 1.359 8.603 -0.317 1.00 52.69 77 ASN A C 1
ATOM 631 O O . ASN A 1 77 ? 1.424 7.922 0.700 1.00 52.69 77 ASN A O 1
ATOM 635 N N . ARG A 1 78 ? 2.401 8.766 -1.155 1.00 51.34 78 ARG A N 1
ATOM 636 C CA . ARG A 1 78 ? 3.761 8.152 -1.158 1.00 51.34 78 ARG A CA 1
ATOM 637 C C . ARG A 1 78 ? 4.587 8.083 0.160 1.00 51.34 78 ARG A C 1
ATOM 639 O O . ARG A 1 78 ? 5.809 7.988 0.090 1.00 51.34 78 ARG A O 1
ATOM 646 N N . GLU A 1 79 ? 4.002 8.143 1.356 1.00 55.56 79 GLU A N 1
ATOM 647 C CA . GLU A 1 79 ? 4.729 7.860 2.603 1.00 55.56 79 GLU A CA 1
ATOM 648 C C . GLU A 1 79 ? 4.939 6.340 2.832 1.00 55.56 79 GLU A C 1
ATOM 650 O O . GLU A 1 79 ? 5.939 6.005 3.455 1.00 55.56 79 GLU A O 1
ATOM 655 N N . ASP A 1 80 ? 4.122 5.420 2.279 1.00 55.88 80 ASP A N 1
ATOM 656 C CA . ASP A 1 80 ? 4.186 3.985 2.645 1.00 55.88 80 ASP A CA 1
ATOM 657 C C . ASP A 1 80 ? 3.907 2.998 1.462 1.00 55.88 80 ASP A C 1
ATOM 659 O O . ASP A 1 80 ? 2.754 2.656 1.202 1.00 55.88 80 ASP A O 1
ATOM 663 N N . PRO A 1 81 ? 4.928 2.479 0.737 1.00 50.38 81 PRO A N 1
ATOM 664 C CA . PRO A 1 81 ? 4.758 1.657 -0.482 1.00 50.38 81 PRO A CA 1
ATOM 665 C C . PRO A 1 81 ? 4.188 0.236 -0.279 1.00 50.38 81 PRO A C 1
ATOM 667 O O . PRO A 1 81 ? 3.896 -0.442 -1.259 1.00 50.38 81 PRO A O 1
ATOM 670 N N . TYR A 1 82 ? 4.009 -0.216 0.967 1.00 61.47 82 TYR A N 1
ATOM 671 C CA . TYR A 1 82 ? 3.404 -1.516 1.312 1.00 61.47 82 TYR A CA 1
ATOM 672 C C . TYR A 1 82 ? 2.150 -1.364 2.189 1.00 61.47 82 TYR A C 1
ATOM 674 O O . TYR A 1 82 ? 1.770 -2.292 2.904 1.00 61.47 82 TYR A O 1
ATOM 682 N N . ALA A 1 83 ? 1.531 -0.181 2.193 1.00 64.88 83 ALA A N 1
ATOM 683 C CA . ALA A 1 83 ? 0.340 0.075 2.987 1.00 64.88 83 ALA A CA 1
ATOM 684 C C . ALA A 1 83 ? -0.926 -0.405 2.269 1.00 64.88 83 ALA A C 1
ATOM 686 O O . ALA A 1 83 ? -1.174 -0.072 1.111 1.00 64.88 83 ALA A O 1
ATOM 687 N N . ILE A 1 84 ? -1.746 -1.160 2.996 1.00 68.81 84 ILE A N 1
ATOM 688 C CA . ILE A 1 84 ? -3.125 -1.447 2.614 1.00 68.81 84 ILE A CA 1
ATOM 689 C C . ILE A 1 84 ? -3.996 -0.400 3.301 1.00 68.81 84 ILE A C 1
ATOM 691 O O . ILE A 1 84 ? -3.908 -0.215 4.518 1.00 68.81 84 ILE A O 1
ATOM 695 N N . TYR A 1 85 ? -4.814 0.290 2.514 1.00 72.12 85 TYR A N 1
ATOM 696 C CA . TYR A 1 85 ? -5.742 1.297 3.007 1.00 72.12 85 TYR A CA 1
ATOM 697 C C . TYR A 1 85 ? -7.170 0.786 2.876 1.00 72.12 85 TYR A C 1
ATOM 699 O O . TYR A 1 85 ? -7.554 0.239 1.844 1.00 72.12 85 TYR A O 1
ATOM 707 N N . GLU A 1 86 ? -7.958 1.012 3.918 1.00 71.69 86 GLU A N 1
ATOM 708 C CA . GLU A 1 86 ? -9.402 0.828 3.894 1.00 71.69 86 GLU A CA 1
ATOM 709 C C . GLU A 1 86 ? -10.030 2.164 4.291 1.00 71.69 86 GLU A C 1
ATOM 711 O O . GLU A 1 86 ? -10.055 2.536 5.468 1.00 71.69 86 GLU A O 1
ATOM 716 N N . ASP A 1 87 ? -10.474 2.917 3.288 1.00 77.38 87 ASP A N 1
ATOM 717 C CA . ASP A 1 87 ? -11.050 4.242 3.489 1.00 77.38 87 ASP A CA 1
ATOM 718 C C . ASP A 1 87 ? -12.551 4.125 3.786 1.00 77.38 87 ASP A C 1
ATOM 720 O O . ASP A 1 87 ? -13.296 3.389 3.140 1.00 77.38 87 ASP A O 1
ATOM 724 N N . SER A 1 88 ? -13.016 4.877 4.779 1.00 78.12 88 SER A N 1
ATOM 725 C CA . SER A 1 88 ? -14.432 4.997 5.131 1.00 78.12 88 SER A CA 1
ATOM 726 C C . SER A 1 88 ? -14.776 6.470 5.306 1.00 78.12 88 SER A C 1
ATOM 728 O O . SER A 1 88 ? -14.034 7.213 5.945 1.00 78.12 88 SER A O 1
ATOM 730 N N . THR A 1 89 ? -15.907 6.902 4.751 1.00 83.00 89 THR A N 1
ATOM 731 C CA . THR A 1 89 ? -16.407 8.277 4.895 1.00 83.00 89 THR A CA 1
ATOM 732 C C . THR A 1 89 ? -17.669 8.264 5.745 1.00 83.00 89 THR A C 1
ATOM 734 O O . THR A 1 89 ? -18.554 7.443 5.526 1.00 83.00 89 THR A O 1
ATOM 737 N N . GLY A 1 90 ? -17.761 9.173 6.710 1.00 88.06 90 GLY A N 1
ATOM 738 C CA . GLY A 1 90 ? -18.903 9.275 7.612 1.00 88.06 90 GLY A CA 1
ATOM 739 C C . GLY A 1 90 ? -18.739 10.442 8.574 1.00 88.06 90 GLY A C 1
ATOM 740 O O . GLY A 1 90 ? -17.736 11.158 8.540 1.00 88.06 90 GLY A O 1
ATOM 741 N N . ASN A 1 91 ? -19.723 10.647 9.446 1.00 92.62 91 ASN A N 1
ATOM 742 C CA . ASN A 1 91 ? -19.572 11.637 10.512 1.00 92.62 91 ASN A CA 1
ATOM 743 C C . ASN A 1 91 ? -18.657 11.114 11.635 1.00 92.62 91 ASN A C 1
ATOM 745 O O . ASN A 1 91 ? -18.398 9.916 11.750 1.00 92.62 91 ASN A O 1
ATOM 749 N N . LEU A 1 92 ? -18.199 12.019 12.509 1.00 86.88 92 LEU A N 1
ATOM 750 C CA . LEU A 1 92 ? -17.275 11.676 13.594 1.00 86.88 92 LEU A CA 1
ATOM 751 C C . LEU A 1 92 ? -17.780 10.508 14.455 1.00 86.88 92 LEU A C 1
ATOM 753 O O . LEU A 1 92 ? -17.004 9.627 14.802 1.00 86.88 92 LEU A O 1
ATOM 757 N N . LYS A 1 93 ? -19.071 10.471 14.793 1.00 92.94 93 LYS A N 1
ATOM 758 C CA . LYS A 1 93 ? -19.622 9.443 15.685 1.00 92.94 93 LYS A CA 1
ATOM 759 C C . LYS A 1 93 ? -19.605 8.058 15.035 1.00 92.94 93 LYS A C 1
ATOM 761 O O . LYS A 1 93 ? -19.238 7.083 15.686 1.00 92.94 93 LYS A O 1
ATOM 766 N N . GLU A 1 94 ? -19.974 7.975 13.761 1.00 91.25 94 GLU A N 1
ATOM 767 C CA . GLU A 1 94 ? -19.936 6.734 12.978 1.00 91.25 94 GLU A CA 1
ATOM 768 C C . GLU A 1 94 ? -18.508 6.209 12.821 1.00 91.25 94 GLU A C 1
ATOM 770 O O . GLU A 1 94 ? -18.248 5.028 13.066 1.00 91.25 94 GLU A O 1
ATOM 775 N N . LEU A 1 95 ? -17.567 7.094 12.483 1.00 91.75 95 LEU A N 1
ATOM 776 C CA . LEU A 1 95 ? -16.160 6.729 12.331 1.00 91.75 95 LEU A CA 1
ATOM 777 C C . LEU A 1 95 ? -15.549 6.287 13.667 1.00 91.75 95 LEU A C 1
ATOM 779 O O . LEU A 1 95 ? -14.873 5.262 13.717 1.00 91.75 95 LEU A O 1
ATOM 783 N N . MET A 1 96 ? -15.849 6.982 14.768 1.00 91.44 96 MET A N 1
ATOM 784 C CA . MET A 1 96 ? -15.387 6.587 16.104 1.00 91.44 96 MET A CA 1
ATOM 785 C C . MET A 1 96 ? -15.939 5.221 16.526 1.00 91.44 96 MET A C 1
ATOM 787 O O . MET A 1 96 ? -15.181 4.391 17.021 1.00 91.44 96 MET A O 1
ATOM 791 N N . ASN A 1 97 ? -17.220 4.938 16.272 1.00 92.44 97 ASN A N 1
ATOM 792 C CA . ASN A 1 97 ? -17.803 3.619 16.542 1.00 92.44 97 ASN A CA 1
ATOM 793 C C . ASN A 1 97 ? -17.145 2.513 15.704 1.00 92.44 97 ASN A C 1
ATOM 795 O O . ASN A 1 97 ? -16.909 1.407 16.199 1.00 92.44 97 ASN A O 1
ATOM 799 N N . THR A 1 98 ? -16.829 2.814 14.443 1.00 89.88 98 THR A N 1
ATOM 800 C CA . THR A 1 98 ? -16.115 1.894 13.551 1.00 89.88 98 THR A CA 1
ATOM 801 C C . THR A 1 98 ? -14.724 1.581 14.102 1.00 89.88 98 THR A C 1
ATOM 803 O O . THR A 1 98 ? -14.366 0.409 14.223 1.00 89.88 98 THR A O 1
ATOM 806 N N . ILE A 1 99 ? -13.979 2.608 14.534 1.00 90.06 99 ILE A N 1
ATOM 807 C CA . ILE A 1 99 ? -12.672 2.453 15.189 1.00 90.06 99 ILE A CA 1
ATOM 808 C C . ILE A 1 99 ? -12.803 1.585 16.444 1.00 90.06 99 ILE A C 1
ATOM 810 O O . ILE A 1 99 ? -12.081 0.600 16.574 1.00 90.06 99 ILE A O 1
ATOM 814 N N . SER A 1 100 ? -13.741 1.891 17.346 1.00 91.25 100 SER A N 1
ATOM 815 C CA . SER A 1 100 ? -13.938 1.117 18.578 1.00 91.25 100 SER A CA 1
ATOM 816 C C . SER A 1 100 ? -14.256 -0.352 18.302 1.00 91.25 100 SER A C 1
ATOM 818 O O . SER A 1 100 ? -13.721 -1.230 18.974 1.00 91.25 100 SER A O 1
ATOM 820 N N . THR A 1 101 ? -15.080 -0.631 17.290 1.00 90.31 101 THR A N 1
ATOM 821 C CA . THR A 1 101 ? -15.443 -2.002 16.902 1.00 90.31 101 THR A CA 1
ATOM 822 C C . THR A 1 101 ? -14.239 -2.760 16.343 1.00 90.31 101 THR A C 1
ATOM 824 O O . THR A 1 101 ? -14.012 -3.910 16.719 1.00 90.31 101 THR A O 1
ATOM 827 N N . LYS A 1 102 ? -13.442 -2.125 15.473 1.00 90.00 102 LYS A N 1
ATOM 828 C CA . LYS A 1 102 ? -12.209 -2.717 14.931 1.00 90.00 102 LYS A CA 1
ATOM 829 C C . LYS A 1 102 ? -11.187 -2.986 16.041 1.00 90.00 102 LYS A C 1
ATOM 831 O O . LYS A 1 102 ? -10.634 -4.079 16.108 1.00 90.00 102 LYS A O 1
ATOM 836 N N . LEU A 1 103 ? -10.996 -2.040 16.962 1.00 88.88 103 LEU A N 1
ATOM 837 C CA . LEU A 1 103 ? -10.087 -2.206 18.101 1.00 88.88 103 LEU A CA 1
ATOM 838 C C . LEU A 1 103 ? -10.532 -3.313 19.065 1.00 88.88 103 LEU A C 1
ATOM 840 O O . LEU A 1 103 ? -9.683 -4.042 19.569 1.00 88.88 103 LEU A O 1
ATOM 844 N N . ALA A 1 104 ? -11.837 -3.474 19.307 1.00 88.56 104 ALA A N 1
ATOM 845 C CA . ALA A 1 104 ? -12.346 -4.557 20.147 1.00 88.56 104 ALA A CA 1
ATOM 846 C C . ALA A 1 104 ? -11.987 -5.936 19.568 1.00 88.56 104 ALA A C 1
ATOM 848 O O . ALA A 1 104 ? -11.436 -6.770 20.279 1.00 88.56 104 ALA A O 1
ATOM 849 N N . LYS A 1 105 ? -12.201 -6.132 18.259 1.00 86.94 105 LYS A N 1
ATOM 850 C CA . LYS A 1 105 ? -11.821 -7.368 17.551 1.00 86.94 105 LYS A CA 1
ATOM 851 C C . LYS A 1 105 ? -10.310 -7.616 17.568 1.00 86.94 105 LYS A C 1
ATOM 853 O O . LYS A 1 105 ? -9.866 -8.754 17.726 1.00 86.94 105 LYS A O 1
ATOM 858 N N . LEU A 1 106 ? -9.520 -6.551 17.423 1.00 85.88 106 LEU A N 1
ATOM 859 C CA . LEU A 1 106 ? -8.065 -6.643 17.470 1.00 85.88 106 LEU A CA 1
ATOM 860 C C . LEU A 1 106 ? -7.575 -7.093 18.849 1.00 85.88 106 LEU A C 1
ATOM 862 O O . LEU A 1 106 ? -6.727 -7.972 18.921 1.00 85.88 106 LEU A O 1
ATOM 866 N N . ASN A 1 107 ? -8.134 -6.547 19.931 1.00 84.06 107 ASN A N 1
ATOM 867 C CA . ASN A 1 107 ? -7.741 -6.897 21.301 1.00 84.06 107 ASN A CA 1
ATOM 868 C C . ASN A 1 107 ? -8.031 -8.362 21.666 1.00 84.06 107 ASN A C 1
ATOM 870 O O . ASN A 1 107 ? -7.399 -8.901 22.570 1.00 84.06 107 ASN A O 1
ATOM 874 N N . GLU A 1 108 ? -8.990 -9.006 20.998 1.00 84.12 108 GLU A N 1
ATOM 875 C CA . GLU A 1 108 ? -9.312 -10.419 21.231 1.00 84.12 108 GLU A CA 1
ATOM 876 C C . GLU A 1 108 ? -8.308 -11.372 20.570 1.00 84.12 108 GLU A C 1
ATOM 878 O O . GLU A 1 108 ? -8.076 -12.472 21.068 1.00 84.12 108 GLU A O 1
ATOM 883 N N . THR A 1 109 ? -7.721 -10.971 19.440 1.00 80.69 109 THR A N 1
ATOM 884 C CA . THR A 1 109 ? -6.964 -11.878 18.556 1.00 80.69 109 THR A CA 1
ATOM 885 C C . THR A 1 109 ? -5.497 -11.492 18.386 1.00 80.69 109 THR A C 1
ATOM 887 O O . THR A 1 109 ? -4.688 -12.330 17.991 1.00 80.69 109 THR A O 1
ATOM 890 N N . ASN A 1 110 ? -5.154 -10.228 18.650 1.00 80.81 110 ASN A N 1
ATOM 891 C CA . ASN A 1 110 ? -3.894 -9.573 18.297 1.00 80.81 110 ASN A CA 1
ATOM 892 C C . ASN A 1 110 ? -3.497 -9.749 16.819 1.00 80.81 110 ASN A C 1
ATOM 894 O O . ASN A 1 110 ? -2.330 -9.576 16.472 1.00 80.81 110 ASN A O 1
ATOM 898 N N . ASP A 1 111 ? -4.449 -10.085 15.942 1.00 81.75 111 ASP A N 1
ATOM 899 C CA . ASP A 1 111 ? -4.215 -10.366 14.526 1.00 81.75 111 ASP A CA 1
ATOM 900 C C . ASP A 1 111 ? -4.702 -9.203 13.663 1.00 81.75 111 ASP A C 1
ATOM 902 O O . ASP A 1 111 ? -5.885 -8.844 13.665 1.00 81.75 111 ASP A O 1
ATOM 906 N N . ILE A 1 112 ? -3.785 -8.629 12.886 1.00 82.19 112 ILE A N 1
ATOM 907 C CA . ILE A 1 112 ? -4.059 -7.468 12.037 1.00 82.19 112 ILE A CA 1
ATOM 908 C C . ILE A 1 112 ? -5.130 -7.736 10.965 1.00 82.19 112 ILE A C 1
ATOM 910 O O . ILE A 1 112 ? -5.807 -6.805 10.530 1.00 82.19 112 ILE A O 1
ATOM 914 N N . ARG A 1 113 ? -5.343 -8.999 10.566 1.00 80.31 113 ARG A N 1
ATOM 915 C CA . ARG A 1 113 ? -6.367 -9.378 9.573 1.00 80.31 113 ARG A CA 1
ATOM 916 C C . ARG A 1 113 ? -7.785 -9.056 10.040 1.00 80.31 113 ARG A C 1
ATOM 918 O O . ARG A 1 113 ? -8.700 -8.987 9.234 1.00 80.31 113 ARG A O 1
ATOM 925 N N . THR A 1 114 ? -7.982 -8.861 11.343 1.00 76.81 114 THR A N 1
ATOM 926 C CA . THR A 1 114 ? -9.288 -8.485 11.904 1.00 76.81 114 THR A CA 1
ATOM 927 C C . THR A 1 114 ? -9.672 -7.028 11.656 1.00 76.81 114 THR A C 1
ATOM 929 O O . THR A 1 114 ? -10.842 -6.671 11.827 1.00 76.81 114 THR A O 1
ATOM 932 N N . ILE A 1 115 ? -8.704 -6.189 11.270 1.00 81.19 115 ILE A N 1
ATOM 933 C CA . ILE A 1 115 ? -8.899 -4.749 11.071 1.00 81.19 115 ILE A CA 1
ATOM 934 C C . ILE A 1 115 ? -8.631 -4.277 9.641 1.00 81.19 115 ILE A C 1
ATOM 936 O O . ILE A 1 115 ? -9.165 -3.229 9.271 1.00 81.19 115 ILE A O 1
ATOM 940 N N . VAL A 1 116 ? -7.821 -5.019 8.878 1.00 80.00 116 VAL A N 1
ATOM 941 C CA . VAL A 1 116 ? -7.438 -4.705 7.497 1.00 80.00 116 VAL A CA 1
ATOM 942 C C . VAL A 1 116 ? -7.556 -5.965 6.642 1.00 80.00 116 VAL A C 1
ATOM 944 O O . VAL A 1 116 ? -6.849 -6.951 6.869 1.00 80.00 116 VAL A O 1
ATOM 947 N N . ASP A 1 117 ? -8.428 -5.906 5.639 1.00 69.19 117 ASP A N 1
ATOM 948 C CA . ASP A 1 117 ? -8.617 -6.975 4.660 1.00 69.19 117 ASP A CA 1
ATOM 949 C C . ASP A 1 117 ? -7.479 -6.994 3.618 1.00 69.19 117 ASP A C 1
ATOM 951 O O . ASP A 1 117 ? -6.858 -5.974 3.333 1.00 69.19 117 ASP A O 1
ATOM 955 N N . GLY A 1 118 ? -7.189 -8.157 3.021 1.00 65.56 118 GLY A N 1
ATOM 956 C CA . GLY A 1 118 ? -6.177 -8.289 1.953 1.00 65.56 118 GLY A CA 1
ATOM 957 C C . GLY A 1 118 ? -4.763 -8.668 2.415 1.00 65.56 118 GLY A C 1
ATOM 958 O O . GLY A 1 118 ? -3.838 -8.702 1.605 1.00 65.56 118 GLY A O 1
ATOM 959 N N . ILE A 1 119 ? -4.586 -8.997 3.697 1.00 70.00 119 ILE A N 1
ATOM 960 C CA . ILE A 1 119 ? -3.333 -9.539 4.234 1.00 70.00 119 ILE A CA 1
ATOM 961 C C . ILE A 1 119 ? -3.381 -11.073 4.158 1.00 70.00 119 ILE A C 1
ATOM 963 O O . ILE A 1 119 ? -4.183 -11.714 4.838 1.00 70.00 119 ILE A O 1
ATOM 967 N N . ASN A 1 120 ? -2.509 -11.662 3.334 1.00 60.22 120 ASN A N 1
ATOM 968 C CA . ASN A 1 120 ? -2.488 -13.112 3.089 1.00 60.22 120 ASN A CA 1
ATOM 969 C C . ASN A 1 120 ? -1.918 -13.924 4.265 1.00 60.22 120 ASN A C 1
ATOM 971 O O . ASN A 1 120 ? -2.361 -15.046 4.505 1.00 60.22 120 ASN A O 1
ATOM 975 N N . ASP A 1 121 ? -0.981 -13.351 5.024 1.00 67.50 121 ASP A N 1
ATOM 976 C CA . ASP A 1 121 ? -0.334 -14.019 6.156 1.00 67.50 121 ASP A CA 1
ATOM 977 C C . ASP A 1 121 ? -0.916 -13.541 7.490 1.00 67.50 121 ASP A C 1
ATOM 979 O O . ASP A 1 121 ? -1.186 -12.358 7.676 1.00 67.50 121 ASP A O 1
ATOM 983 N N . SER A 1 122 ? -1.057 -14.430 8.474 1.00 70.00 122 SER A N 1
ATOM 984 C CA . SER A 1 122 ? -1.362 -13.995 9.841 1.00 70.00 122 SER A CA 1
ATOM 985 C C . SER A 1 122 ? -0.206 -13.155 10.388 1.00 70.00 122 SER A C 1
ATOM 987 O O . SER A 1 122 ? 0.927 -13.642 10.480 1.00 70.00 122 SER A O 1
ATOM 989 N N . ILE A 1 123 ? -0.479 -11.905 10.763 1.00 76.56 123 ILE A N 1
ATOM 990 C CA . ILE A 1 123 ? 0.499 -11.032 11.421 1.00 76.56 123 ILE A CA 1
ATOM 991 C C . ILE A 1 123 ? -0.032 -10.725 12.816 1.00 76.56 123 ILE A C 1
ATOM 993 O O . ILE A 1 123 ? -0.980 -9.957 12.982 1.00 76.56 123 ILE A O 1
ATOM 997 N N . THR A 1 124 ? 0.607 -11.329 13.814 1.00 80.12 124 THR A N 1
ATOM 998 C CA . THR A 1 124 ? 0.340 -11.040 15.221 1.00 80.12 124 THR A CA 1
ATOM 999 C C . THR A 1 124 ? 1.126 -9.809 15.652 1.00 80.12 124 THR A C 1
ATOM 1001 O O . THR A 1 124 ? 2.335 -9.721 15.423 1.00 80.12 124 THR A O 1
ATOM 1004 N N . ILE A 1 125 ? 0.438 -8.854 16.269 1.00 83.62 125 ILE A N 1
ATOM 1005 C CA . ILE A 1 125 ? 1.047 -7.647 16.820 1.00 83.62 125 ILE A CA 1
ATOM 1006 C C . ILE A 1 125 ? 1.821 -8.032 18.095 1.00 83.62 125 ILE A C 1
ATOM 1008 O O . ILE A 1 125 ? 1.234 -8.649 18.984 1.00 83.62 125 ILE A O 1
ATOM 1012 N N . PRO A 1 126 ? 3.126 -7.715 18.199 1.00 83.25 126 PRO A N 1
ATOM 1013 C CA . PRO A 1 126 ? 3.923 -8.052 19.377 1.00 83.25 126 PRO A CA 1
ATOM 1014 C C . PRO A 1 126 ? 3.652 -7.083 20.539 1.00 83.25 126 PRO A C 1
ATOM 1016 O O . PRO A 1 126 ? 3.148 -5.987 20.321 1.00 83.25 126 PRO A O 1
ATOM 1019 N N . ASP A 1 127 ? 4.056 -7.434 21.763 1.00 79.69 127 ASP A N 1
ATOM 1020 C CA . ASP A 1 127 ? 3.812 -6.596 22.954 1.00 79.69 127 ASP A CA 1
ATOM 1021 C C . ASP A 1 127 ? 4.693 -5.329 23.019 1.00 79.69 127 ASP A C 1
ATOM 1023 O O . ASP A 1 127 ? 4.366 -4.351 23.693 1.00 79.69 127 ASP A O 1
ATOM 1027 N N . ASN A 1 128 ? 5.833 -5.311 22.319 1.00 81.06 128 ASN A N 1
ATOM 1028 C CA . ASN A 1 128 ? 6.795 -4.205 22.334 1.00 81.06 128 ASN A CA 1
ATOM 1029 C C . ASN A 1 128 ? 6.473 -3.135 21.274 1.00 81.06 128 ASN A C 1
ATOM 1031 O O . ASN A 1 128 ? 7.174 -2.971 20.273 1.00 81.06 128 ASN A O 1
ATOM 1035 N N . LEU A 1 129 ? 5.407 -2.379 21.526 1.00 85.12 129 LEU A N 1
ATOM 1036 C CA . LEU A 1 129 ? 4.853 -1.397 20.593 1.00 85.12 129 LEU A CA 1
ATOM 1037 C C . LEU A 1 129 ? 5.268 0.033 20.932 1.00 85.12 129 LEU A C 1
ATOM 1039 O O . LEU A 1 129 ? 5.358 0.427 22.095 1.00 85.12 129 LEU A O 1
ATOM 1043 N N . ARG A 1 130 ? 5.418 0.861 19.897 1.00 86.44 130 ARG A N 1
ATOM 1044 C CA . ARG A 1 130 ? 5.459 2.319 20.024 1.00 86.44 130 ARG A CA 1
ATOM 1045 C C . ARG A 1 130 ? 4.192 2.923 19.433 1.00 86.44 130 ARG A C 1
ATOM 1047 O O . ARG A 1 130 ? 3.940 2.766 18.243 1.00 86.44 130 ARG A O 1
ATOM 1054 N N . LEU A 1 131 ? 3.456 3.690 20.234 1.00 89.25 131 LEU A N 1
ATOM 1055 C CA . LEU A 1 131 ? 2.382 4.555 19.746 1.00 89.25 131 LEU A CA 1
ATOM 1056 C C . LEU A 1 131 ? 2.943 5.937 19.389 1.00 89.25 131 LEU A C 1
ATOM 1058 O O . LEU A 1 131 ? 3.622 6.577 20.193 1.00 89.25 131 LEU A O 1
ATOM 1062 N N . SER A 1 132 ? 2.644 6.409 18.185 1.00 85.19 132 SER A N 1
ATOM 1063 C CA . SER A 1 132 ? 2.912 7.773 17.739 1.00 85.19 132 SER A CA 1
ATOM 1064 C C . SER A 1 132 ? 1.604 8.451 17.353 1.00 85.19 132 SER A C 1
ATOM 1066 O O . SER A 1 132 ? 0.830 7.917 16.563 1.00 85.19 132 SER A O 1
ATOM 1068 N N . VAL A 1 133 ? 1.367 9.638 17.907 1.00 90.06 133 VAL A N 1
ATOM 1069 C CA . VAL A 1 133 ? 0.230 10.491 17.553 1.00 90.06 133 VAL A CA 1
ATOM 1070 C C . VAL A 1 133 ? 0.775 11.732 16.866 1.00 90.06 133 VAL A C 1
ATOM 1072 O O . VAL A 1 133 ? 1.728 12.341 17.351 1.00 90.06 133 VAL A O 1
ATOM 1075 N N . SER A 1 134 ? 0.206 12.093 15.721 1.00 83.69 134 SER A N 1
ATOM 1076 C CA . SER A 1 134 ? 0.644 13.262 14.957 1.00 83.69 134 SER A CA 1
ATOM 1077 C C . SER A 1 134 ? -0.532 13.992 14.333 1.00 83.69 134 SER A C 1
ATOM 1079 O O . SER A 1 134 ? -1.513 13.370 13.933 1.00 83.69 134 SER A O 1
ATOM 1081 N N . TYR A 1 135 ? -0.400 15.309 14.232 1.00 88.06 135 TYR A N 1
ATOM 1082 C CA . TYR A 1 135 ? -1.313 16.181 13.512 1.00 88.06 135 TYR A CA 1
ATOM 1083 C C . TYR A 1 135 ? -0.534 16.886 12.400 1.00 88.06 135 TYR A C 1
ATOM 1085 O O . TYR A 1 135 ? 0.563 17.394 12.644 1.00 88.06 135 TYR A O 1
ATOM 1093 N N . LYS A 1 136 ? -1.069 16.884 11.179 1.00 79.62 136 LYS A N 1
ATOM 1094 C CA . LYS A 1 136 ? -0.469 17.546 10.017 1.00 79.62 136 LYS A CA 1
ATOM 1095 C C . LYS A 1 136 ? -1.538 18.342 9.271 1.00 79.62 136 LYS A C 1
ATOM 1097 O O . LYS A 1 136 ? -2.641 17.847 9.059 1.00 79.62 136 LYS A O 1
ATOM 1102 N N . GLN A 1 137 ? -1.162 19.527 8.804 1.00 77.69 137 GLN A N 1
ATOM 1103 C CA . GLN A 1 137 ? -1.927 20.319 7.844 1.00 77.69 137 GLN A CA 1
ATOM 1104 C C . GLN A 1 137 ? -1.122 20.395 6.544 1.00 77.69 137 GLN A C 1
ATOM 1106 O O . GLN A 1 137 ? 0.059 20.751 6.570 1.00 77.69 137 GLN A O 1
ATOM 1111 N N . LYS A 1 138 ? -1.718 20.004 5.415 1.00 76.38 138 LYS A N 1
ATOM 1112 C CA . LYS A 1 138 ? -1.051 20.021 4.105 1.00 76.38 138 LYS A CA 1
ATOM 1113 C C . LYS A 1 138 ? -2.055 20.369 3.010 1.00 76.38 138 LYS A C 1
ATOM 1115 O O . LYS A 1 138 ? -2.964 19.589 2.742 1.00 76.38 138 LYS A O 1
ATOM 1120 N N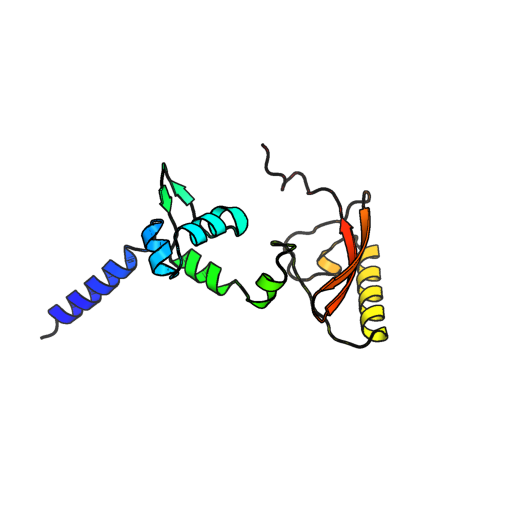 . GLY A 1 139 ? -1.848 21.509 2.350 1.00 79.62 139 GLY A N 1
ATOM 1121 C CA . GLY A 1 139 ? -2.839 22.056 1.419 1.00 79.62 139 GLY A CA 1
ATOM 1122 C C . GLY A 1 139 ? -4.150 22.331 2.155 1.00 79.62 139 GLY A C 1
ATOM 1123 O O . GLY A 1 139 ? -4.119 22.877 3.255 1.00 79.62 139 GLY A O 1
ATOM 1124 N N . ASP A 1 140 ? -5.260 21.862 1.592 1.00 79.00 140 ASP A N 1
ATOM 1125 C CA . ASP A 1 140 ? -6.608 22.036 2.152 1.00 79.00 140 ASP A CA 1
ATOM 1126 C C . ASP A 1 140 ? -7.057 20.854 3.032 1.00 79.00 140 ASP A C 1
ATOM 1128 O O . ASP A 1 140 ? -8.249 20.648 3.255 1.00 79.00 140 ASP A O 1
ATOM 1132 N N . LEU A 1 141 ? -6.111 20.036 3.511 1.00 76.75 141 LEU A N 1
ATOM 1133 C CA . LEU A 1 141 ? -6.399 18.826 4.278 1.00 76.75 141 LEU A CA 1
ATOM 1134 C C . LEU A 1 141 ? -5.723 18.850 5.652 1.00 76.75 141 LEU A C 1
ATOM 1136 O O . LEU A 1 141 ? -4.503 19.008 5.774 1.00 76.75 141 LEU A O 1
ATOM 1140 N N . GLU A 1 142 ? -6.530 18.626 6.687 1.00 81.19 142 GLU A N 1
ATOM 1141 C CA . GLU A 1 142 ? -6.085 18.363 8.055 1.00 81.19 142 GLU A CA 1
ATOM 1142 C C . GLU A 1 142 ? -6.113 16.857 8.331 1.00 81.19 142 GLU A C 1
ATOM 1144 O O . GLU A 1 142 ? -7.036 16.146 7.929 1.00 81.19 142 GLU A O 1
ATOM 1149 N N . ARG A 1 143 ? -5.079 16.347 9.007 1.00 85.94 143 ARG A N 1
ATOM 1150 C CA . ARG A 1 143 ? -4.928 14.919 9.300 1.00 85.94 143 ARG A CA 1
ATOM 1151 C C . ARG A 1 143 ? -4.459 14.710 10.735 1.00 85.94 143 ARG A C 1
ATOM 1153 O O . ARG A 1 143 ? -3.360 15.127 11.093 1.00 85.94 143 ARG A O 1
ATOM 1160 N N . LEU A 1 144 ? -5.259 13.993 11.522 1.00 89.06 144 LEU A N 1
ATOM 1161 C CA . LEU A 1 144 ? -4.856 13.390 12.795 1.00 89.06 144 LEU A CA 1
ATOM 1162 C C . LEU A 1 144 ? -4.532 11.912 12.552 1.00 89.06 144 LEU A C 1
ATOM 1164 O O . LEU A 1 144 ? -5.313 11.195 11.934 1.00 89.06 144 LEU A O 1
ATOM 1168 N N . SER A 1 145 ? -3.374 11.449 13.010 1.00 88.56 145 SER A N 1
ATOM 1169 C CA . SER A 1 145 ? -2.922 10.071 12.807 1.00 88.56 145 SER A CA 1
ATOM 1170 C C . SER A 1 145 ? -2.454 9.447 14.109 1.00 88.56 145 SER A C 1
ATOM 1172 O O . SER A 1 145 ? -1.649 10.038 14.828 1.00 88.56 145 SER A O 1
ATOM 1174 N N . PHE A 1 146 ? -2.904 8.218 14.343 1.00 90.25 146 PHE A N 1
ATOM 1175 C CA . PHE A 1 146 ? -2.421 7.321 15.385 1.00 90.25 146 PHE A CA 1
ATOM 1176 C C . PHE A 1 146 ? -1.696 6.168 14.689 1.00 90.25 146 PHE A C 1
ATOM 1178 O O . PHE A 1 146 ? -2.281 5.495 13.846 1.00 90.25 146 PHE A O 1
ATOM 1185 N N . LYS A 1 147 ? -0.413 5.972 14.995 1.00 87.12 147 LYS A N 1
ATOM 1186 C CA . LYS A 1 147 ? 0.442 4.953 14.378 1.00 87.12 147 LYS A CA 1
ATOM 1187 C C . LYS A 1 147 ? 0.985 4.025 15.457 1.00 87.12 147 LYS A C 1
ATOM 1189 O O . LYS A 1 147 ? 1.625 4.500 16.393 1.00 87.12 147 LYS A O 1
ATOM 1194 N N . LEU A 1 148 ? 0.751 2.724 15.314 1.00 87.62 148 LEU A N 1
ATOM 1195 C CA . LEU A 1 148 ? 1.432 1.691 16.093 1.00 87.62 148 LEU A CA 1
ATOM 1196 C C . LEU A 1 148 ? 2.617 1.177 15.276 1.00 87.62 148 LEU A C 1
ATOM 1198 O O . LEU A 1 148 ? 2.444 0.769 14.132 1.00 87.62 148 LEU A O 1
ATOM 1202 N N . CYS A 1 149 ? 3.813 1.218 15.856 1.00 83.38 149 CYS A N 1
ATOM 1203 C CA . CYS A 1 149 ? 5.047 0.795 15.205 1.00 83.38 149 CYS A CA 1
ATOM 1204 C C . CYS A 1 149 ? 5.726 -0.300 16.029 1.00 83.38 149 CYS A C 1
ATOM 1206 O O . CYS A 1 149 ? 5.881 -0.155 17.243 1.00 83.38 149 CYS A O 1
ATOM 1208 N N . TRP A 1 150 ? 6.198 -1.345 15.358 1.00 87.31 150 TRP A N 1
ATOM 1209 C CA . TRP A 1 150 ? 7.009 -2.413 15.941 1.00 87.31 150 TRP A 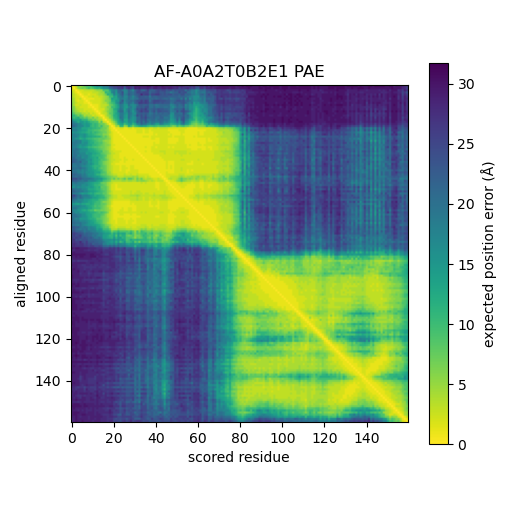CA 1
ATOM 1210 C C . TRP A 1 150 ? 8.146 -2.800 14.982 1.00 87.31 150 TRP A C 1
ATOM 1212 O O . TRP A 1 150 ? 8.107 -2.431 13.803 1.00 87.31 150 TRP A O 1
ATOM 1222 N N . PRO A 1 151 ? 9.193 -3.492 15.466 1.00 81.19 151 PRO A N 1
ATOM 1223 C CA . PRO A 1 151 ? 10.281 -3.954 14.610 1.00 81.19 151 PRO A CA 1
ATOM 1224 C C . PRO A 1 151 ? 9.788 -4.892 13.502 1.00 81.19 151 PRO A C 1
ATOM 1226 O O . PRO A 1 151 ? 8.912 -5.726 13.727 1.00 81.19 151 PRO A O 1
ATOM 1229 N N . LEU A 1 152 ? 10.393 -4.794 12.315 1.00 77.94 152 LEU A N 1
ATOM 1230 C CA . LEU A 1 152 ? 10.119 -5.722 11.217 1.00 77.94 152 LEU A CA 1
ATOM 1231 C C . LEU A 1 152 ? 10.472 -7.160 11.637 1.00 77.94 152 LEU A C 1
ATOM 1233 O O . LEU A 1 152 ? 11.501 -7.373 12.282 1.00 77.94 152 LEU A O 1
ATOM 1237 N N . ARG A 1 153 ? 9.628 -8.129 11.257 1.00 76.44 153 ARG A N 1
ATOM 1238 C CA . ARG A 1 153 ? 9.864 -9.565 11.489 1.00 76.44 153 ARG A CA 1
ATOM 1239 C C . ARG A 1 153 ? 11.182 -9.999 10.845 1.00 76.44 153 ARG A C 1
ATOM 1241 O O . ARG A 1 153 ? 11.488 -9.563 9.736 1.00 76.44 153 ARG A O 1
ATOM 1248 N N . ASP A 1 154 ? 11.936 -10.862 11.522 1.00 72.94 154 ASP A N 1
ATOM 1249 C CA . ASP A 1 154 ? 13.278 -11.266 11.079 1.00 72.94 154 ASP A CA 1
ATOM 1250 C C . ASP A 1 154 ? 13.273 -11.940 9.701 1.00 72.94 154 ASP A C 1
ATOM 1252 O O . ASP A 1 154 ? 14.134 -11.631 8.883 1.00 72.94 154 ASP A O 1
ATOM 1256 N N . ASP A 1 155 ? 12.241 -12.730 9.393 1.00 66.25 155 ASP A N 1
ATOM 1257 C CA . ASP A 1 155 ? 12.065 -13.407 8.095 1.00 66.25 155 ASP A CA 1
ATOM 1258 C C . ASP A 1 155 ? 11.951 -12.440 6.899 1.00 66.25 155 ASP A C 1
ATOM 1260 O O . ASP A 1 155 ? 12.081 -12.844 5.745 1.00 66.25 155 ASP A O 1
ATOM 1264 N N . PHE A 1 156 ? 11.706 -11.154 7.171 1.00 63.12 156 PHE A N 1
ATOM 1265 C CA . PHE A 1 156 ? 11.538 -10.093 6.177 1.00 63.12 156 PHE A CA 1
ATOM 1266 C C . PHE A 1 156 ? 12.657 -9.047 6.232 1.00 63.12 156 PHE A C 1
ATOM 1268 O O . PHE A 1 156 ? 12.668 -8.112 5.427 1.00 63.12 156 PHE A O 1
ATOM 1275 N N . LYS A 1 157 ? 13.610 -9.172 7.165 1.00 66.19 157 LYS A N 1
ATOM 1276 C CA . LYS A 1 157 ? 14.800 -8.321 7.173 1.00 66.19 157 LYS A CA 1
ATOM 1277 C C . LYS A 1 157 ? 15.715 -8.762 6.036 1.00 66.19 157 LYS A C 1
ATOM 1279 O O . LYS A 1 157 ? 16.107 -9.922 5.950 1.00 66.19 157 LYS A O 1
ATOM 1284 N N . ILE A 1 158 ? 16.087 -7.823 5.171 1.00 53.69 158 ILE A N 1
ATOM 1285 C CA . ILE A 1 158 ? 17.135 -8.063 4.178 1.00 53.69 158 ILE A CA 1
ATOM 1286 C C . ILE A 1 158 ? 18.440 -8.230 4.960 1.00 53.69 158 ILE A C 1
ATOM 1288 O O . ILE A 1 158 ? 18.905 -7.278 5.589 1.00 53.69 158 ILE A O 1
ATOM 1292 N N . ASN A 1 159 ? 18.986 -9.447 4.977 1.00 44.22 159 ASN A N 1
ATOM 1293 C CA . ASN A 1 159 ? 20.287 -9.705 5.586 1.00 44.22 159 ASN A CA 1
ATOM 1294 C C . ASN A 1 159 ? 21.354 -8.927 4.782 1.00 44.22 159 ASN A C 1
ATOM 1296 O O . ASN A 1 159 ? 21.282 -8.964 3.548 1.00 44.22 159 ASN A O 1
ATOM 1300 N N . PRO A 1 160 ? 22.264 -8.186 5.440 1.00 49.12 160 PRO A N 1
ATOM 1301 C CA . PRO A 1 160 ? 23.237 -7.334 4.761 1.00 49.12 160 PRO A CA 1
ATOM 1302 C C . PRO A 1 160 ? 24.205 -8.100 3.854 1.00 49.12 160 PRO A C 1
ATOM 1304 O O . PRO A 1 160 ? 24.493 -9.286 4.139 1.00 49.12 160 PRO A O 1
#

Radius of gyration: 23.29 Å; Cα contacts (8 Å, |Δi|>4): 123; chains: 1; bounding box: 46×39×76 Å

Foldseek 3Di:
DPPVVVVVVVVVVVVVVVPQKDWLVRVCVLVVHDSVVVVCCVVQPVQAWDDDPPTIIHGPVSNVVVVVPDDPVVVVVPPDNPDQDDDDDDDPVVVVVLVVVLVVQCVVPQWCCSNGPDDPDTDRDDPPWDWDWDWDDDDPDTDTDIDIDDDDDPVPDDDD

InterPro domains:
  IPR009061 Putative DNA-binding domain superfamily [SSF46955] (21-68)
  IPR010093 SinI-like, DNA-binding domain [TIGR01764] (25-68)
  IPR036388 Winged helix-like DNA-binding domain superfamily [G3DSA:1.10.10.10] (21-80)
  IPR041657 Helix-turn-helix domain, group 17 [PF12728] (22-69)

Solvent-accessible surface area (backbone atoms only — not comparable to full-atom values): 10115 Å² total; per-residue (Å²): 143,58,66,68,61,51,51,51,52,48,49,53,52,51,56,65,66,72,58,46,66,27,44,62,67,52,45,22,64,71,70,72,47,53,64,72,54,53,58,46,31,61,73,75,62,71,53,64,63,46,78,58,90,97,43,53,37,24,43,48,64,54,45,51,52,52,57,72,70,58,52,77,73,58,62,80,57,72,86,54,100,86,68,84,83,86,87,83,88,75,55,71,69,60,48,50,53,51,49,53,54,35,50,56,52,26,73,76,65,40,31,53,60,64,69,43,82,91,60,91,64,93,47,70,67,70,90,76,63,42,82,47,78,50,76,51,76,58,90,98,43,80,45,80,46,81,43,82,46,64,82,80,58,71,95,72,55,82,78,131

Sequence (160 aa):
MSFIYLLNSLLLKINHIMDDILNLQQACSFLGVSERTIIKLLKEEHIPARKIGREWRFSKNALIEWISSGDSYTYNNREDPYAIYEDSTGNLKELMNTISTKLAKLNETNDIRTIVDGINDSITIPDNLRLSVSYKQKGDLERLSFKLCWPLRDDFKINP

Organism: NCBI:txid1289519

pLDDT: mean 80.02, std 13.31, range [44.22, 97.12]

Nearest PDB structures (foldseek):
  6ama-assembly1_B  TM=7.198E-01  e=8.147E-02  Streptomyces venezuelae
  6xbw-assembly1_H  TM=2.669E-01  e=5.789E+00  Bos taurus